Protein AF-A0A386C7R8-F1 (afdb_monomer_lite)

Radius of gyration: 16.17 Å; chains: 1; bounding box: 36×22×40 Å

Sequence (66 aa):
MVIPNFVRQALAGEPITVFGDGKQSRAFTHVSDVVGALLKLVNEPKAIGQVVNIGNTQEVTILELA

Structure (mmCIF, N/CA/C/O backbone):
data_AF-A0A386C7R8-F1
#
_entry.id   AF-A0A386C7R8-F1
#
loop_
_atom_site.group_PDB
_atom_site.id
_atom_site.type_symbol
_atom_site.label_atom_id
_atom_site.label_alt_id
_atom_site.label_comp_id
_atom_site.label_asym_id
_atom_site.label_entity_id
_atom_site.label_seq_id
_atom_site.pdbx_PDB_ins_code
_atom_site.Cartn_x
_atom_site.Cartn_y
_atom_site.Cartn_z
_atom_site.occupancy
_atom_site.B_iso_or_equiv
_atom_site.auth_seq_id
_atom_site.auth_comp_id
_atom_site.auth_asym_id
_atom_site.auth_atom_id
_atom_site.pdbx_PDB_model_num
ATOM 1 N N . MET A 1 1 ? 0.180 -6.388 10.242 1.00 79.50 1 MET A N 1
ATOM 2 C CA . MET A 1 1 ? -0.196 -5.717 8.974 1.00 79.50 1 MET A CA 1
ATOM 3 C C . MET A 1 1 ? -1.613 -5.186 9.127 1.00 79.50 1 MET A C 1
ATOM 5 O O . MET A 1 1 ? -2.412 -5.908 9.703 1.00 79.50 1 MET A O 1
ATOM 9 N N . VAL A 1 2 ? -1.925 -3.967 8.667 1.00 93.75 2 VAL A N 1
ATOM 10 C CA . VAL A 1 2 ? -3.207 -3.310 9.004 1.00 93.75 2 VAL A CA 1
ATOM 11 C C . VAL A 1 2 ? -4.420 -4.026 8.385 1.00 93.75 2 VAL A C 1
ATOM 13 O O . VAL A 1 2 ? -5.275 -4.490 9.129 1.00 93.75 2 VAL A O 1
ATOM 16 N N . ILE A 1 3 ? -4.425 -4.249 7.061 1.00 95.81 3 ILE A N 1
ATOM 17 C CA . ILE A 1 3 ? -5.566 -4.854 6.349 1.00 95.81 3 ILE A CA 1
ATOM 18 C C . ILE A 1 3 ? -5.869 -6.280 6.848 1.00 95.81 3 ILE A C 1
ATOM 20 O O . ILE A 1 3 ? -7.007 -6.527 7.238 1.00 95.81 3 ILE A O 1
ATOM 24 N N . PRO A 1 4 ? -4.903 -7.223 6.926 1.00 96.44 4 PRO A N 1
ATOM 25 C CA . PRO A 1 4 ? -5.201 -8.576 7.403 1.00 96.44 4 PRO A CA 1
ATOM 26 C C . PRO A 1 4 ? -5.712 -8.619 8.847 1.00 96.44 4 PRO A C 1
ATOM 28 O O . PRO A 1 4 ? -6.569 -9.438 9.169 1.00 96.44 4 PRO A O 1
ATOM 31 N N . ASN A 1 5 ? -5.21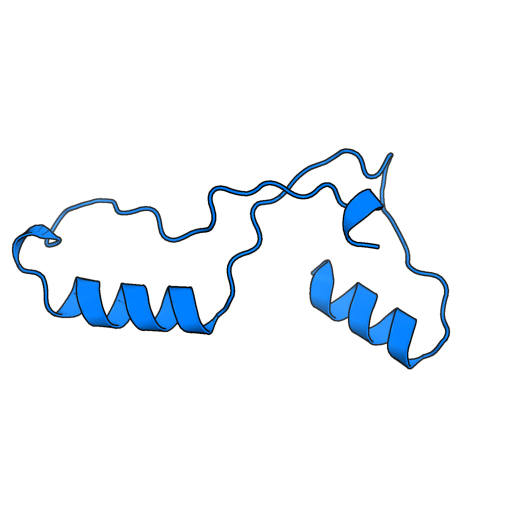8 -7.728 9.713 1.00 97.00 5 ASN A N 1
ATOM 32 C CA . ASN A 1 5 ? -5.681 -7.651 11.097 1.00 97.00 5 ASN A CA 1
ATOM 33 C C . ASN A 1 5 ? -7.117 -7.119 11.176 1.00 97.00 5 ASN A C 1
ATOM 35 O O . ASN A 1 5 ? -7.920 -7.705 11.897 1.00 97.00 5 ASN A O 1
ATOM 39 N N . PHE A 1 6 ? -7.439 -6.065 10.419 1.00 97.69 6 PHE A N 1
ATOM 40 C CA . PHE A 1 6 ? -8.786 -5.489 10.361 1.00 97.69 6 PHE A CA 1
ATOM 41 C C . PHE A 1 6 ? -9.787 -6.502 9.812 1.00 97.69 6 PHE A C 1
ATOM 43 O O . PHE A 1 6 ? -10.806 -6.753 10.443 1.00 97.69 6 PHE A O 1
ATOM 50 N N . VAL A 1 7 ? -9.458 -7.169 8.700 1.00 98.06 7 VAL A N 1
ATOM 51 C CA . VAL A 1 7 ? -10.311 -8.216 8.117 1.00 98.06 7 VAL A CA 1
ATOM 52 C C . VAL A 1 7 ? -10.549 -9.349 9.117 1.00 98.06 7 VAL A C 1
ATOM 54 O O . VAL A 1 7 ? -11.689 -9.762 9.303 1.00 98.06 7 VAL A O 1
ATOM 57 N N . ARG A 1 8 ? -9.505 -9.826 9.811 1.00 98.44 8 ARG A N 1
ATOM 58 C CA . ARG A 1 8 ? -9.652 -10.859 10.851 1.00 98.44 8 ARG A CA 1
ATOM 59 C C . ARG A 1 8 ? -10.601 -10.410 11.966 1.00 98.44 8 ARG A C 1
ATOM 61 O O . ARG A 1 8 ? -11.473 -11.181 12.350 1.00 98.44 8 ARG A O 1
ATOM 68 N N . GLN A 1 9 ? -10.419 -9.196 12.484 1.00 98.44 9 GLN A N 1
ATOM 69 C CA . GLN A 1 9 ? -11.241 -8.644 13.566 1.00 98.44 9 GLN A CA 1
ATOM 70 C C . GLN A 1 9 ? -12.700 -8.477 13.132 1.00 98.44 9 GLN A C 1
ATOM 72 O O . GLN A 1 9 ? -13.592 -8.971 13.814 1.00 98.44 9 GLN A O 1
ATOM 77 N N . ALA A 1 10 ? -12.935 -7.900 11.951 1.00 98.12 10 ALA A N 1
ATOM 78 C CA . ALA A 1 10 ? -14.271 -7.719 11.390 1.00 98.12 10 ALA A CA 1
ATOM 79 C C . ALA A 1 10 ? -15.001 -9.057 11.193 1.00 98.12 10 ALA A C 1
ATOM 81 O O . ALA A 1 10 ? -16.155 -9.194 11.591 1.00 98.12 10 ALA A O 1
ATOM 82 N N . LEU A 1 11 ? -14.320 -10.070 10.641 1.00 98.50 11 LEU A N 1
ATOM 83 C CA . LEU A 1 11 ? -14.889 -11.412 10.466 1.00 98.50 11 LEU A CA 1
ATOM 84 C C . LEU A 1 11 ? -15.182 -12.115 11.800 1.00 98.50 11 LEU A C 1
ATOM 86 O O . LEU A 1 11 ? -16.101 -12.926 11.869 1.00 98.50 11 LEU A O 1
ATOM 90 N N . ALA A 1 12 ? -14.416 -11.812 12.848 1.00 98.44 12 ALA A N 1
ATOM 91 C CA . ALA A 1 12 ? -14.621 -12.341 14.194 1.00 98.44 12 ALA A CA 1
ATOM 92 C C . ALA A 1 12 ? -15.648 -11.541 15.023 1.00 98.44 12 ALA A C 1
ATOM 94 O O . ALA A 1 12 ? -15.954 -11.938 16.146 1.00 98.44 12 ALA A O 1
ATOM 95 N N . GLY A 1 13 ? -16.165 -10.417 14.509 1.00 98.00 13 GLY A N 1
ATOM 96 C CA . GLY A 1 13 ? -16.996 -9.487 15.283 1.00 98.00 13 GLY A CA 1
ATOM 97 C C . GLY A 1 13 ? -16.237 -8.781 16.416 1.00 98.00 13 GLY A C 1
ATOM 98 O O . GLY A 1 13 ? -16.853 -8.261 17.345 1.00 98.00 13 GLY A O 1
ATOM 99 N N . GLU A 1 14 ? -14.903 -8.779 16.366 1.00 98.38 14 GLU A N 1
ATOM 100 C CA . GLU A 1 14 ? -14.045 -8.070 17.312 1.00 98.38 14 GLU A CA 1
ATOM 101 C C . GLU A 1 14 ? -13.967 -6.579 16.936 1.00 98.38 14 GLU A C 1
ATOM 103 O O . GLU A 1 14 ? -13.921 -6.246 15.747 1.00 98.38 14 GLU A O 1
ATOM 108 N N . PRO A 1 15 ? -13.877 -5.661 17.916 1.00 97.81 15 PRO A N 1
ATOM 109 C CA . PRO A 1 15 ? -13.598 -4.257 17.634 1.00 97.81 15 PRO A CA 1
ATOM 110 C C . PRO A 1 15 ? -12.301 -4.074 16.832 1.00 97.81 15 PRO A C 1
ATOM 112 O O . PRO A 1 15 ? -11.261 -4.655 17.164 1.00 97.81 15 PRO A O 1
ATOM 115 N N . ILE A 1 16 ? -12.346 -3.221 15.807 1.00 98.12 16 ILE A N 1
ATOM 116 C CA . ILE A 1 16 ? -11.177 -2.894 14.985 1.00 98.12 16 ILE A CA 1
ATOM 117 C C . ILE A 1 16 ? -10.189 -2.068 15.807 1.00 98.12 16 ILE A C 1
ATOM 119 O O . ILE A 1 16 ? -10.520 -1.018 16.357 1.00 98.12 16 ILE A O 1
ATOM 123 N N . THR A 1 17 ? -8.955 -2.556 15.922 1.00 97.50 17 THR A N 1
ATOM 124 C CA . THR A 1 17 ? -7.928 -1.908 16.747 1.00 97.50 17 THR A CA 1
ATOM 125 C C . THR A 1 17 ? -7.108 -0.915 15.931 1.00 97.50 17 THR A C 1
ATOM 127 O O . THR A 1 17 ? -6.233 -1.306 15.157 1.00 97.50 17 THR A O 1
ATOM 130 N N . VAL A 1 18 ? -7.332 0.377 16.160 1.00 96.62 18 VAL A N 1
ATOM 131 C CA . VAL A 1 18 ? -6.517 1.464 15.601 1.00 96.62 18 VAL A CA 1
ATOM 132 C C . VAL A 1 18 ? -5.416 1.847 16.592 1.00 96.62 18 VAL A C 1
ATOM 134 O O . VAL A 1 18 ? -5.688 2.159 17.748 1.00 96.62 18 VAL A O 1
ATOM 137 N N . PHE A 1 19 ? -4.159 1.824 16.143 1.00 94.88 19 PHE A N 1
ATOM 138 C CA . PHE A 1 19 ? -3.015 2.256 16.950 1.00 94.88 19 PHE A CA 1
ATOM 139 C C . PHE A 1 19 ? -2.722 3.746 16.733 1.00 94.88 19 PHE A C 1
ATOM 141 O O . PHE A 1 19 ? -2.626 4.199 15.588 1.00 94.88 19 PHE A O 1
ATOM 148 N N . GLY A 1 20 ? -2.501 4.478 17.829 1.00 95.00 20 GLY A N 1
ATOM 149 C CA . GLY A 1 20 ? -2.245 5.920 17.804 1.00 95.00 20 GLY A CA 1
ATOM 150 C C . GLY A 1 20 ? -3.527 6.733 17.629 1.00 95.00 20 GLY A C 1
ATOM 151 O O . GLY A 1 20 ? -4.591 6.317 18.079 1.00 95.00 20 GLY A O 1
ATOM 152 N N . ASP A 1 21 ? -3.422 7.892 16.979 1.00 96.62 21 ASP A N 1
ATOM 153 C CA . ASP A 1 21 ? -4.578 8.741 16.658 1.00 96.62 21 ASP A CA 1
ATOM 154 C C . ASP A 1 21 ? -5.275 8.347 15.343 1.00 96.62 21 ASP A C 1
ATOM 156 O O . ASP A 1 21 ? -6.307 8.917 15.002 1.00 96.62 21 ASP A O 1
ATOM 160 N N . GLY A 1 22 ? -4.706 7.385 14.607 1.00 96.12 22 GLY A N 1
ATOM 161 C CA . GLY A 1 22 ? -5.240 6.854 13.357 1.00 96.12 22 GLY A CA 1
ATOM 162 C C . GLY A 1 22 ? -5.188 7.818 12.165 1.00 96.12 22 GLY A C 1
ATOM 163 O O . GLY A 1 22 ? -5.687 7.475 11.091 1.00 96.12 22 GLY A O 1
ATOM 164 N N . LYS A 1 23 ? -4.559 8.994 12.312 1.00 97.50 23 LYS A N 1
ATOM 165 C CA . LYS A 1 23 ? -4.410 9.993 11.239 1.00 97.50 23 LYS A CA 1
ATOM 166 C C . LYS A 1 23 ? -3.280 9.672 10.270 1.00 97.50 23 LYS A C 1
ATOM 168 O O . LYS A 1 23 ? -3.173 10.305 9.224 1.00 97.50 23 LYS A O 1
ATOM 173 N N . GLN A 1 24 ? -2.423 8.707 10.600 1.00 96.19 24 GLN A N 1
ATOM 174 C CA . GLN A 1 24 ? -1.385 8.248 9.692 1.00 96.19 24 GLN A CA 1
ATOM 175 C C . GLN A 1 24 ? -2.012 7.708 8.402 1.00 96.19 24 GLN A C 1
ATOM 177 O O . GLN A 1 24 ? -2.922 6.882 8.449 1.00 96.19 24 GLN A O 1
ATOM 182 N N . SER A 1 25 ? -1.510 8.161 7.255 1.00 95.56 25 SER A N 1
ATOM 183 C CA . SER A 1 25 ? -2.013 7.769 5.941 1.00 95.56 25 SER A CA 1
ATOM 184 C C . SER A 1 25 ? -1.096 6.764 5.249 1.00 95.56 25 SER A C 1
ATOM 186 O O . SER A 1 25 ? 0.113 6.688 5.509 1.00 95.56 25 SER A O 1
ATOM 188 N N . ARG A 1 26 ? -1.677 5.932 4.385 1.00 94.38 26 ARG A N 1
ATOM 189 C CA . ARG A 1 26 ? -0.951 5.024 3.492 1.00 94.38 26 ARG A CA 1
ATOM 190 C 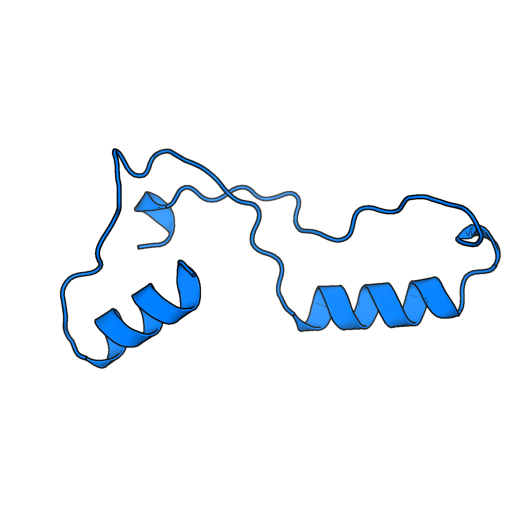C . ARG A 1 26 ? -1.645 4.969 2.138 1.00 94.38 26 ARG A C 1
ATOM 192 O O . ARG A 1 26 ? -2.869 4.995 2.063 1.00 94.38 26 ARG A O 1
ATOM 199 N N . ALA A 1 27 ? -0.850 4.813 1.085 1.00 95.38 27 ALA A N 1
ATOM 200 C CA . ALA A 1 27 ? -1.351 4.460 -0.232 1.00 95.38 27 ALA A CA 1
ATOM 201 C C . ALA A 1 27 ? -1.424 2.934 -0.369 1.00 95.38 27 ALA A C 1
ATOM 203 O O . ALA A 1 27 ? -0.411 2.254 -0.558 1.00 95.38 27 ALA A O 1
ATOM 204 N N . PHE A 1 28 ? -2.625 2.375 -0.239 1.00 95.25 28 PHE A N 1
ATOM 205 C CA . PHE A 1 28 ? -2.843 0.941 -0.417 1.00 95.25 28 PHE A CA 1
ATOM 206 C C . PHE A 1 28 ? -2.961 0.609 -1.902 1.00 95.25 28 PHE A C 1
ATOM 208 O O . PHE A 1 28 ? -3.714 1.240 -2.642 1.00 95.25 28 PHE A O 1
ATOM 215 N N . THR A 1 29 ? -2.201 -0.396 -2.334 1.00 96.19 29 THR A N 1
ATOM 216 C CA . THR A 1 29 ? -2.150 -0.833 -3.734 1.00 96.19 29 THR A CA 1
ATOM 217 C C . THR A 1 29 ? -2.623 -2.269 -3.813 1.00 96.19 29 THR A C 1
ATOM 219 O O . THR A 1 29 ? -2.151 -3.118 -3.051 1.00 96.19 29 THR A O 1
ATOM 222 N N . HIS A 1 30 ? -3.563 -2.546 -4.712 1.00 95.88 30 HIS A N 1
ATOM 223 C CA . HIS A 1 30 ? -4.074 -3.894 -4.874 1.00 95.88 30 HIS A CA 1
ATOM 224 C C . HIS A 1 30 ? -3.000 -4.800 -5.491 1.00 95.88 30 HIS A C 1
ATOM 226 O O . HIS A 1 30 ? -2.230 -4.392 -6.362 1.00 95.88 30 HIS A O 1
ATOM 232 N N . VAL A 1 31 ? -2.943 -6.057 -5.048 1.00 97.00 31 VAL A N 1
ATOM 233 C CA . VAL A 1 31 ? -1.889 -6.998 -5.462 1.00 97.00 31 VAL A CA 1
ATOM 234 C C . VAL A 1 31 ? -1.887 -7.253 -6.973 1.00 97.00 31 VAL A C 1
ATOM 236 O O . VAL A 1 31 ? -0.818 -7.393 -7.563 1.00 97.00 31 VAL A O 1
ATOM 239 N N . SER A 1 32 ? -3.057 -7.254 -7.622 1.00 97.88 32 SER A N 1
ATOM 240 C CA . SER A 1 32 ? -3.151 -7.420 -9.081 1.00 97.88 32 SER A CA 1
ATOM 241 C C . SER A 1 32 ? -2.458 -6.296 -9.845 1.00 97.88 32 SER A C 1
ATOM 243 O O . SER A 1 32 ? -1.862 -6.558 -10.887 1.00 97.88 32 SER A O 1
ATOM 245 N N . ASP A 1 33 ? -2.504 -5.068 -9.326 1.00 97.06 33 ASP A N 1
ATOM 246 C CA . ASP A 1 33 ? -1.890 -3.909 -9.973 1.00 97.06 33 ASP A CA 1
ATOM 247 C C . ASP A 1 33 ? -0.372 -4.010 -9.888 1.00 97.06 33 ASP A C 1
ATOM 249 O O . ASP A 1 33 ? 0.322 -3.786 -10.879 1.00 97.06 33 ASP A O 1
ATOM 253 N N . VAL A 1 34 ? 0.143 -4.443 -8.732 1.00 97.94 34 VAL A N 1
ATOM 254 C CA . VAL A 1 34 ? 1.576 -4.689 -8.539 1.00 97.94 34 VAL A CA 1
ATOM 255 C C . VAL A 1 34 ? 2.062 -5.798 -9.467 1.00 97.94 34 VAL A C 1
ATOM 257 O O . VAL A 1 34 ? 3.040 -5.608 -10.187 1.00 97.94 34 VAL A O 1
ATOM 260 N N . VAL A 1 35 ? 1.364 -6.936 -9.510 1.00 98.19 35 VAL A N 1
ATOM 261 C CA . VAL A 1 35 ? 1.714 -8.054 -10.402 1.00 98.19 35 VAL A CA 1
ATOM 262 C C . VAL A 1 35 ? 1.671 -7.615 -11.868 1.00 98.19 35 VAL A C 1
ATOM 264 O O . VAL A 1 35 ? 2.617 -7.866 -12.614 1.00 98.19 35 VAL A O 1
ATOM 267 N N . GLY A 1 36 ? 0.616 -6.910 -12.284 1.00 98.12 36 GLY A N 1
ATOM 268 C CA . GLY A 1 36 ? 0.484 -6.398 -13.646 1.00 98.12 36 GLY A CA 1
ATOM 269 C C . GLY A 1 36 ? 1.582 -5.399 -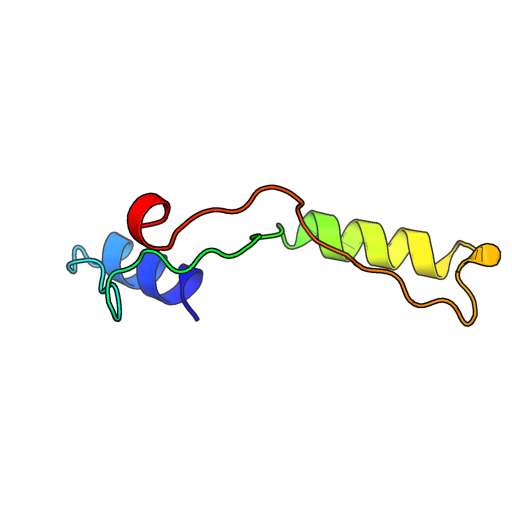14.019 1.00 98.12 36 GLY A C 1
ATOM 270 O O . GLY A 1 36 ? 2.114 -5.459 -15.128 1.00 98.12 36 GLY A O 1
ATOM 271 N N . ALA A 1 37 ? 1.957 -4.505 -13.102 1.00 97.69 37 ALA A N 1
ATOM 272 C CA . ALA A 1 37 ? 3.050 -3.559 -13.304 1.00 97.69 37 ALA A CA 1
ATOM 273 C C . ALA A 1 37 ? 4.401 -4.272 -13.435 1.00 97.69 37 ALA A C 1
ATOM 275 O O . ALA A 1 37 ? 5.150 -3.982 -14.366 1.00 97.69 37 ALA A O 1
ATOM 276 N N . LEU A 1 38 ? 4.687 -5.252 -12.572 1.00 98.00 38 LEU A N 1
ATOM 277 C CA . LEU A 1 38 ? 5.923 -6.036 -12.638 1.00 98.00 38 LEU A CA 1
ATOM 278 C C . LEU A 1 38 ? 6.053 -6.783 -13.971 1.00 98.00 38 LEU A C 1
ATOM 280 O O . LEU A 1 38 ? 7.102 -6.713 -14.606 1.00 98.00 38 LEU A O 1
ATOM 284 N N . LEU A 1 39 ? 4.984 -7.432 -14.443 1.00 98.06 39 LEU A N 1
ATOM 285 C CA . LEU A 1 39 ? 4.991 -8.131 -15.735 1.00 98.06 39 LEU A CA 1
ATOM 286 C C . LEU A 1 39 ? 5.233 -7.184 -16.920 1.00 98.06 39 LEU A C 1
ATOM 288 O O . LEU A 1 39 ? 5.906 -7.559 -17.880 1.00 98.06 39 LEU A O 1
ATOM 292 N N . LYS A 1 40 ? 4.713 -5.953 -16.862 1.00 97.94 40 LYS A N 1
ATOM 293 C CA . LYS A 1 40 ? 4.986 -4.928 -17.881 1.00 97.94 40 LYS A CA 1
ATOM 294 C C . LYS A 1 40 ? 6.437 -4.457 -17.831 1.00 97.94 40 LYS A C 1
ATOM 296 O O . LYS A 1 40 ? 7.069 -4.371 -18.876 1.00 97.94 40 LYS A O 1
ATOM 301 N N . LEU A 1 41 ? 6.972 -4.203 -16.637 1.00 98.06 41 LEU A N 1
ATOM 302 C CA . LEU A 1 41 ? 8.347 -3.729 -16.451 1.00 98.06 41 LEU A CA 1
ATOM 303 C C . LEU A 1 41 ? 9.387 -4.740 -16.937 1.00 98.06 41 LEU A C 1
ATOM 305 O O . LEU A 1 41 ? 10.367 -4.345 -17.557 1.00 98.06 41 LEU A O 1
ATOM 309 N N . VAL A 1 42 ? 9.150 -6.038 -16.726 1.00 97.19 42 VAL A N 1
ATOM 310 C CA . VAL A 1 42 ? 10.023 -7.104 -17.249 1.00 97.19 42 VAL A CA 1
ATOM 311 C C . VAL A 1 42 ? 10.138 -7.056 -18.779 1.00 97.19 42 VAL A C 1
ATOM 313 O O . VAL A 1 42 ? 11.180 -7.409 -19.322 1.00 97.19 42 VAL A O 1
ATOM 316 N N . ASN A 1 43 ? 9.095 -6.593 -19.472 1.00 97.19 43 ASN A N 1
ATOM 317 C CA . ASN A 1 43 ? 9.040 -6.527 -20.933 1.00 97.19 43 ASN A CA 1
ATOM 318 C C . 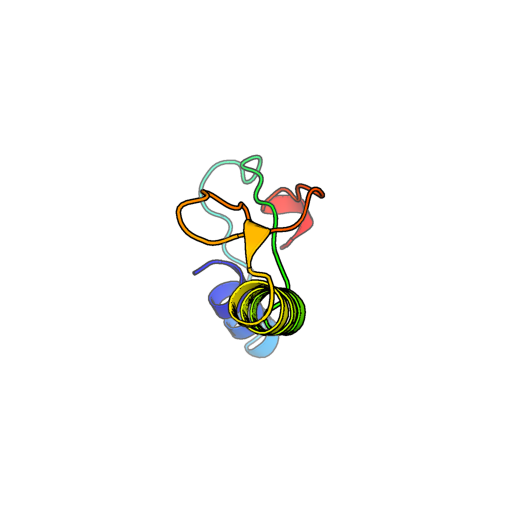ASN A 1 43 ? 9.340 -5.127 -21.501 1.00 97.19 43 ASN A C 1
ATOM 320 O O . ASN A 1 43 ? 9.160 -4.917 -22.698 1.00 97.19 43 ASN A O 1
ATOM 324 N N . GLU A 1 44 ? 9.784 -4.170 -20.680 1.00 98.06 44 GLU A N 1
ATOM 325 C CA . GLU A 1 44 ? 10.059 -2.791 -21.096 1.00 98.06 44 GLU A CA 1
ATOM 326 C C . GLU A 1 44 ? 11.573 -2.511 -21.083 1.00 98.06 44 GLU A C 1
ATOM 328 O O . GLU A 1 44 ? 12.146 -2.266 -20.018 1.00 98.06 44 GLU A O 1
ATOM 333 N N . PRO A 1 45 ? 12.256 -2.495 -22.247 1.00 97.94 45 PRO A N 1
ATOM 334 C CA . PRO A 1 45 ? 13.694 -2.238 -22.314 1.00 97.94 45 PRO A CA 1
ATOM 335 C C . PRO A 1 45 ? 14.119 -0.907 -21.683 1.00 97.94 45 PRO A C 1
ATOM 337 O O . PRO A 1 45 ? 15.221 -0.811 -21.144 1.00 97.94 45 PRO A O 1
ATOM 340 N N . LYS A 1 46 ? 13.257 0.120 -21.699 1.00 97.94 46 LYS A N 1
ATOM 341 C CA . LYS A 1 46 ? 13.557 1.417 -21.069 1.00 97.94 46 LYS A CA 1
ATOM 342 C C . LYS A 1 46 ? 13.575 1.358 -19.543 1.00 97.94 46 LYS A C 1
ATOM 344 O O . LYS A 1 46 ? 14.113 2.270 -18.925 1.00 97.94 46 LYS A O 1
ATOM 349 N N . ALA A 1 47 ? 13.002 0.322 -18.931 1.00 97.50 47 ALA A N 1
ATOM 350 C CA . ALA A 1 47 ? 12.999 0.150 -17.482 1.00 97.50 47 ALA A CA 1
ATOM 351 C C . ALA A 1 47 ? 14.333 -0.403 -16.944 1.00 97.50 47 ALA A C 1
ATOM 353 O O . ALA A 1 47 ? 14.573 -0.359 -15.737 1.00 97.50 47 ALA A O 1
ATOM 354 N N . ILE A 1 48 ? 15.223 -0.905 -17.808 1.00 97.44 48 ILE A N 1
ATOM 355 C CA . ILE A 1 48 ? 16.502 -1.491 -17.389 1.00 97.44 48 ILE A CA 1
ATOM 356 C C . ILE A 1 48 ? 17.375 -0.423 -16.713 1.00 97.44 48 ILE A C 1
ATOM 358 O O . ILE A 1 48 ? 17.655 0.638 -17.273 1.00 97.44 48 ILE A O 1
ATOM 362 N N . GLY A 1 49 ? 17.808 -0.717 -15.484 1.00 97.31 49 GLY A N 1
ATOM 363 C CA . GLY A 1 49 ? 18.623 0.189 -14.670 1.00 97.31 49 GLY A CA 1
ATOM 364 C C . GLY A 1 49 ? 17.861 1.383 -14.087 1.00 97.31 49 GLY A C 1
ATOM 365 O O . GLY A 1 49 ? 18.492 2.265 -13.510 1.00 97.31 49 GLY A O 1
ATOM 366 N N . GLN A 1 50 ? 16.531 1.426 -14.223 1.00 98.12 50 GLN A N 1
ATOM 367 C CA . GLN A 1 50 ? 15.702 2.504 -13.688 1.00 98.12 50 GLN A CA 1
ATOM 368 C C . GLN A 1 50 ? 15.090 2.140 -12.335 1.00 98.12 50 GLN A C 1
ATOM 370 O O . GLN A 1 50 ? 14.807 0.978 -12.042 1.00 98.12 50 GLN A O 1
ATOM 375 N N . VAL A 1 51 ? 14.833 3.167 -11.525 1.00 97.56 51 VAL A N 1
ATOM 376 C CA . VAL A 1 51 ? 14.039 3.054 -10.298 1.00 97.56 51 VAL A CA 1
ATOM 377 C C . VAL A 1 51 ? 12.602 3.433 -10.628 1.00 97.56 51 VAL A C 1
ATOM 379 O O . VAL A 1 51 ? 12.348 4.524 -11.134 1.00 97.56 51 VAL A O 1
ATOM 382 N N . VAL A 1 52 ? 11.659 2.536 -10.339 1.00 96.69 52 VAL A N 1
ATOM 383 C CA . VAL A 1 52 ? 10.238 2.738 -10.637 1.00 96.69 52 VAL A CA 1
ATOM 384 C C . VAL A 1 52 ? 9.410 2.493 -9.383 1.00 96.69 52 VAL A C 1
ATOM 386 O O . VAL A 1 52 ? 9.483 1.424 -8.780 1.00 96.69 52 VA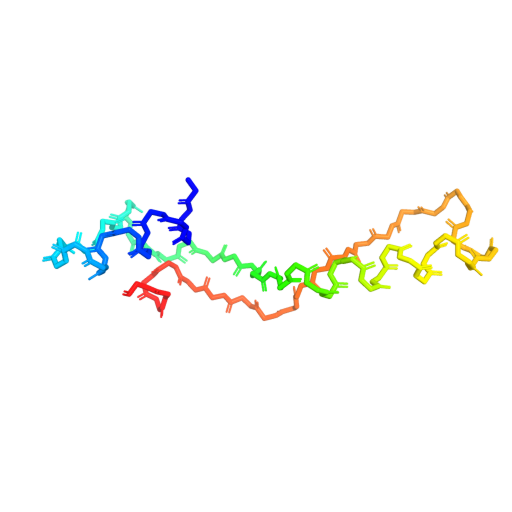L A O 1
ATOM 389 N N . ASN A 1 53 ? 8.589 3.476 -9.015 1.00 96.50 53 ASN A N 1
ATOM 390 C CA . ASN A 1 53 ? 7.594 3.314 -7.962 1.00 96.50 53 ASN A CA 1
ATOM 391 C C . ASN A 1 53 ? 6.370 2.579 -8.518 1.00 96.50 53 ASN A C 1
ATOM 393 O O . ASN A 1 53 ? 5.817 2.976 -9.543 1.00 96.50 53 ASN A O 1
ATOM 397 N N . ILE A 1 54 ? 5.920 1.544 -7.811 1.00 96.38 54 ILE A N 1
ATOM 398 C CA . ILE A 1 54 ? 4.663 0.845 -8.087 1.00 96.38 54 ILE A CA 1
ATOM 399 C C . ILE A 1 54 ? 3.781 1.026 -6.863 1.00 96.38 54 ILE A C 1
ATOM 401 O O . ILE A 1 54 ? 4.095 0.525 -5.784 1.00 96.38 54 ILE A O 1
ATOM 405 N N . GLY A 1 55 ? 2.695 1.764 -7.028 1.00 94.88 55 GLY A N 1
ATOM 406 C CA . GLY A 1 55 ? 1.794 2.059 -5.933 1.00 94.88 55 GLY A CA 1
ATOM 407 C C . GLY A 1 55 ? 0.540 2.781 -6.396 1.00 94.88 55 GLY A C 1
ATOM 408 O O . GLY A 1 55 ? 0.344 3.023 -7.586 1.00 94.88 55 GLY A O 1
ATOM 409 N N . ASN A 1 56 ? -0.288 3.146 -5.429 1.00 92.88 56 ASN A N 1
ATOM 410 C CA . ASN A 1 56 ? -1.443 4.010 -5.606 1.00 92.88 56 ASN A CA 1
ATOM 411 C C . ASN A 1 56 ? -1.065 5.458 -5.240 1.00 92.88 56 ASN A C 1
ATOM 413 O O . ASN A 1 56 ? -0.170 5.682 -4.428 1.00 92.88 56 ASN A O 1
ATOM 417 N N . THR A 1 57 ? -1.725 6.446 -5.839 1.00 92.44 57 THR A N 1
ATOM 418 C CA . THR A 1 57 ? -1.566 7.869 -5.489 1.00 92.44 57 THR A CA 1
ATOM 419 C C . THR A 1 57 ? -2.596 8.340 -4.469 1.00 92.44 57 THR A C 1
ATOM 421 O O . THR A 1 57 ? -2.443 9.417 -3.899 1.00 92.44 57 THR A O 1
ATOM 424 N N . GLN A 1 58 ? -3.644 7.549 -4.235 1.00 94.25 58 GLN A N 1
ATOM 425 C CA . GLN A 1 58 ? -4.655 7.847 -3.234 1.00 94.25 58 GLN A CA 1
ATOM 426 C C . GLN A 1 58 ? -4.168 7.432 -1.850 1.00 94.25 58 GLN A C 1
ATOM 428 O O . GLN A 1 58 ? -3.876 6.260 -1.601 1.00 94.25 58 GLN A O 1
ATOM 433 N N . GLU A 1 59 ? -4.103 8.406 -0.950 1.00 95.25 59 GLU A N 1
ATOM 434 C CA . GLU A 1 59 ? -3.852 8.176 0.463 1.00 95.25 59 GLU A CA 1
ATOM 435 C C . GLU A 1 59 ? -5.160 7.940 1.217 1.00 95.25 59 GLU A C 1
ATOM 437 O O . GLU A 1 59 ? -6.164 8.598 0.957 1.00 95.25 59 GLU A O 1
ATOM 442 N N . VAL A 1 60 ? -5.122 7.008 2.169 1.00 95.88 60 VAL A N 1
ATOM 443 C CA . VAL A 1 60 ? -6.228 6.710 3.085 1.00 95.88 60 VAL A CA 1
ATOM 444 C C . VAL A 1 60 ? -5.673 6.701 4.505 1.00 95.88 60 VAL A C 1
ATOM 446 O O . VAL A 1 60 ? -4.621 6.095 4.755 1.00 95.88 60 VAL A O 1
ATOM 449 N N . THR A 1 61 ? -6.337 7.389 5.433 1.00 97.44 61 THR A N 1
ATOM 450 C CA . THR A 1 61 ? -5.976 7.342 6.858 1.00 97.44 61 THR A CA 1
ATOM 451 C C . THR A 1 61 ? -6.387 6.010 7.482 1.00 97.44 61 THR A C 1
ATOM 453 O O . THR A 1 61 ? -7.286 5.325 6.999 1.00 97.44 61 THR A O 1
ATOM 456 N N . ILE A 1 62 ? -5.750 5.612 8.584 1.00 97.19 62 ILE A N 1
ATOM 457 C CA . ILE A 1 62 ? -6.141 4.368 9.263 1.00 97.19 62 ILE A CA 1
ATOM 458 C C . ILE A 1 62 ? -7.557 4.459 9.847 1.00 97.19 62 ILE A C 1
ATOM 460 O O . ILE A 1 62 ? -8.236 3.439 9.889 1.00 97.19 62 ILE A O 1
ATOM 464 N N . LEU A 1 63 ? -8.018 5.651 10.245 1.00 96.19 63 LEU A N 1
ATOM 465 C CA . LEU A 1 63 ? -9.402 5.864 10.685 1.00 96.19 63 LEU A CA 1
ATOM 466 C C . LEU A 1 63 ? -10.428 5.684 9.565 1.00 96.19 63 LEU A C 1
ATOM 468 O O . LEU A 1 63 ? -11.470 5.098 9.813 1.00 96.19 63 LEU A O 1
ATOM 472 N N . GLU A 1 64 ? -10.153 6.178 8.356 1.00 96.00 64 GLU A N 1
ATOM 473 C CA . GLU A 1 64 ? -11.057 5.989 7.208 1.00 96.00 64 GLU A CA 1
ATOM 474 C C . GLU A 1 64 ? -11.087 4.536 6.721 1.00 96.00 64 GLU A C 1
ATOM 476 O O . GLU A 1 64 ? -12.061 4.110 6.107 1.00 96.00 64 GLU A O 1
ATOM 481 N N . LEU A 1 65 ? -10.004 3.790 6.960 1.00 95.25 65 LEU A N 1
ATOM 482 C CA . LEU A 1 65 ? -9.885 2.386 6.575 1.00 95.25 65 LEU A CA 1
ATOM 483 C C . LEU A 1 65 ? -10.598 1.418 7.538 1.00 95.25 65 LEU A C 1
ATOM 485 O O . LEU A 1 65 ? -10.947 0.316 7.114 1.00 95.25 65 LEU 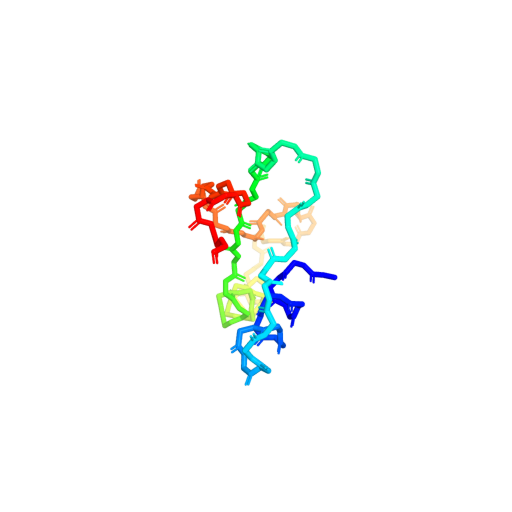A O 1
ATOM 489 N N . ALA A 1 66 ? -10.698 1.777 8.821 1.00 92.56 66 ALA A N 1
ATOM 490 C CA . ALA A 1 66 ? -11.222 0.934 9.902 1.00 92.56 66 ALA A CA 1
ATOM 491 C C . ALA A 1 66 ? -12.751 0.818 9.869 1.00 92.56 66 ALA A C 1
ATOM 493 O O . ALA A 1 66 ? -13.234 -0.309 10.122 1.00 92.56 66 ALA A O 1
#

Foldseek 3Di:
DQVVQQVVCVVVVHDRDDPDPQQDKDFDADPVQVVVVVVVLVVDPVNVPHDDDRTGPDIDTRVRVD

pLDDT: mean 96.48, std 2.57, range [79.5, 98.5]

Secondary structure (DSSP, 8-state):
-HHHHHHHHHHHTPPP---TTS--EE----HHHHHHHHHHHHT-GGGTT-----S-S--EEHHHH-